Protein AF-A0A7K3S0Q7-F1 (afdb_monomer_lite)

InterPro domains:
 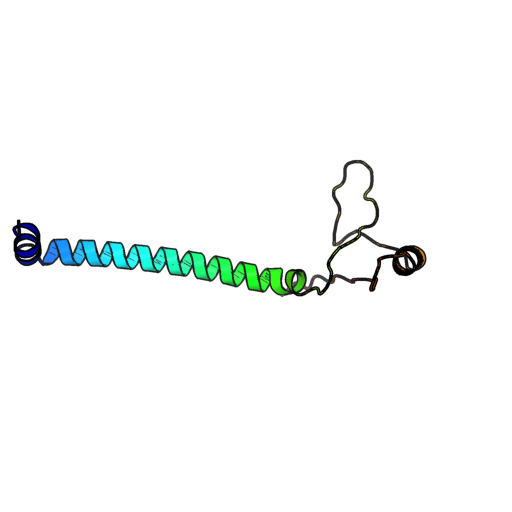 IPR051125 ABC-4 integral membrane protein family, HrtB subfamily [PTHR43738] (1-97)

Foldseek 3Di:
DCVVVVVCVVPVPVNVVVVVVVVVVVVVVVVVVVVVVVVVCVVCVVVVVPPDPDDDFDDDPPPDDGDPVPTDDDPVRQVVVQPDPPRPGGDDDDDDDDDDD

Secondary structure (DSSP, 8-state):
--HHHHHHHHSHHHHHHHHHHHHHHHHHHHHHHHHHHHHHHHHHHHHHT---S----PPPPTTPPP-TTT----HHHHHHHHTSTT-S-------------

Structure (mmCIF, N/CA/C/O backbone):
data_AF-A0A7K3S0Q7-F1
#
_entry.id   AF-A0A7K3S0Q7-F1
#
loop_
_atom_site.group_PDB
_atom_site.id
_atom_site.type_symbol
_atom_site.label_atom_id
_atom_site.label_alt_id
_atom_site.label_comp_id
_atom_site.label_asym_id
_atom_site.label_entity_id
_atom_site.label_seq_id
_atom_site.pdbx_PDB_ins_code
_atom_site.Cartn_x
_atom_site.Cartn_y
_atom_site.Cartn_z
_atom_site.occupancy
_atom_site.B_iso_or_equiv
_atom_site.auth_seq_id
_atom_site.auth_comp_id
_atom_site.auth_asym_id
_atom_site.auth_atom_id
_atom_site.pdbx_PDB_model_num
ATOM 1 N N . MET A 1 1 ? -39.420 -7.427 28.680 1.00 52.72 1 MET A N 1
ATOM 2 C CA . MET A 1 1 ? -38.020 -7.764 29.020 1.00 52.72 1 MET A CA 1
ATOM 3 C C . MET A 1 1 ? -37.190 -6.476 28.984 1.00 52.72 1 MET A C 1
ATOM 5 O O . MET A 1 1 ? -36.661 -6.136 27.944 1.00 52.72 1 MET A O 1
ATOM 9 N N . PHE A 1 2 ? -37.159 -5.696 30.075 1.00 58.47 2 PHE A N 1
ATOM 10 C CA . PHE A 1 2 ? -36.540 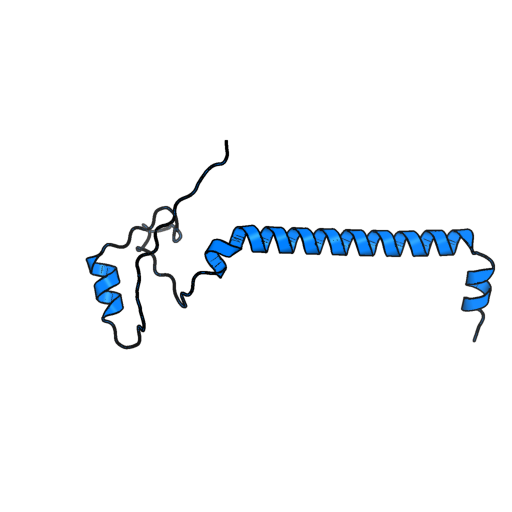-4.346 30.116 1.00 58.47 2 PHE A CA 1
ATOM 11 C C . PHE A 1 2 ? -35.591 -4.150 31.313 1.00 58.47 2 PHE A C 1
ATOM 13 O O . PHE A 1 2 ? -35.251 -3.031 31.689 1.00 58.47 2 PHE A O 1
ATOM 20 N N . VAL A 1 3 ? -35.157 -5.250 31.934 1.00 64.12 3 VAL A N 1
ATOM 21 C CA . VAL A 1 3 ? -34.324 -5.217 33.146 1.00 64.12 3 VAL A CA 1
ATOM 22 C C . VAL A 1 3 ? -32.926 -4.661 32.843 1.00 64.12 3 VAL A C 1
ATOM 24 O O . VAL A 1 3 ? -32.428 -3.843 33.609 1.00 64.12 3 VAL A O 1
ATOM 27 N N . ALA A 1 4 ? -32.352 -4.996 31.681 1.00 68.12 4 ALA A N 1
ATOM 28 C CA . ALA A 1 4 ? -30.998 -4.597 31.286 1.00 68.12 4 ALA A CA 1
ATOM 29 C C . ALA A 1 4 ? -30.790 -3.072 31.217 1.00 68.12 4 ALA A C 1
ATOM 31 O O . ALA A 1 4 ? -29.779 -2.567 31.693 1.00 68.12 4 ALA A O 1
ATOM 32 N N . TRP A 1 5 ? -31.757 -2.312 30.686 1.00 69.19 5 TRP A N 1
ATOM 33 C CA . TRP A 1 5 ? -31.621 -0.853 30.562 1.00 69.19 5 TRP A CA 1
ATOM 34 C C . TRP A 1 5 ? -31.689 -0.139 31.920 1.00 69.19 5 TRP A C 1
ATOM 36 O O . TRP A 1 5 ? -31.004 0.860 32.145 1.00 69.19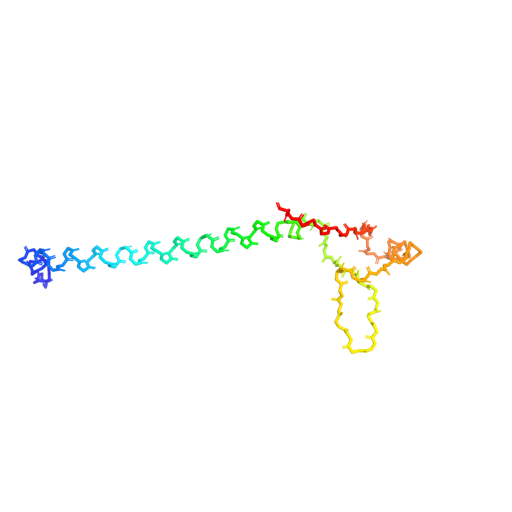 5 TRP A O 1
ATOM 46 N N . ARG A 1 6 ? -32.476 -0.682 32.859 1.00 66.56 6 ARG A N 1
ATOM 47 C CA . ARG A 1 6 ? -32.572 -0.155 34.226 1.00 66.56 6 ARG A CA 1
ATOM 48 C C . ARG A 1 6 ? -31.330 -0.498 35.045 1.00 66.56 6 ARG A C 1
ATOM 50 O O . ARG A 1 6 ? -30.833 0.365 35.762 1.00 66.56 6 ARG A O 1
ATOM 57 N N . ASP A 1 7 ? -30.795 -1.703 34.882 1.00 63.09 7 ASP A N 1
ATOM 58 C CA . ASP A 1 7 ? -29.602 -2.163 35.600 1.00 63.09 7 ASP A CA 1
ATOM 59 C C . ASP A 1 7 ? -28.323 -1.425 35.145 1.00 63.09 7 ASP A C 1
ATOM 61 O O . ASP A 1 7 ? -27.492 -1.024 35.966 1.00 63.09 7 ASP A O 1
ATOM 65 N N . LEU A 1 8 ? -28.240 -1.081 33.851 1.00 63.12 8 LEU A N 1
ATOM 66 C CA . LEU A 1 8 ? -27.197 -0.211 33.289 1.00 63.12 8 LEU A CA 1
ATOM 67 C C . LEU A 1 8 ? -27.178 1.184 33.948 1.00 63.12 8 LEU A C 1
ATOM 69 O O . LEU A 1 8 ? -26.120 1.783 34.147 1.00 63.12 8 LEU A O 1
ATOM 73 N N . ARG A 1 9 ? -28.356 1.697 34.329 1.00 64.06 9 ARG A N 1
ATOM 74 C CA . ARG A 1 9 ? -28.536 3.018 34.953 1.00 64.06 9 ARG A CA 1
ATOM 75 C C . ARG A 1 9 ? -28.315 3.013 36.474 1.00 64.06 9 ARG A C 1
ATOM 77 O O . ARG A 1 9 ? -28.064 4.083 37.028 1.00 64.06 9 ARG A O 1
ATOM 84 N N . PHE A 1 10 ? -28.387 1.864 37.148 1.00 60.78 10 PHE A N 1
ATOM 85 C CA . PHE A 1 10 ? -28.047 1.738 38.575 1.00 60.78 10 PHE A CA 1
ATOM 86 C C . PHE A 1 10 ? -26.538 1.590 38.795 1.00 60.78 10 PHE A C 1
ATOM 88 O O . PHE A 1 10 ? -25.986 2.157 39.733 1.00 60.78 10 PHE A O 1
ATOM 95 N N . ALA A 1 11 ? -25.845 0.917 37.878 1.00 68.88 11 ALA A N 1
ATOM 96 C CA . ALA A 1 11 ? -24.409 0.673 37.948 1.00 68.88 11 ALA A CA 1
ATOM 97 C C . ALA A 1 11 ? -23.582 1.605 37.031 1.00 68.88 11 ALA A C 1
ATOM 99 O O . ALA A 1 11 ? -22.611 1.180 36.396 1.00 68.88 11 ALA A O 1
ATOM 100 N N . LYS A 1 12 ? -23.966 2.890 36.979 1.00 65.56 12 LYS A N 1
ATOM 101 C CA . LYS A 1 12 ? -23.431 3.918 36.061 1.00 65.56 12 LYS A CA 1
ATOM 102 C C . LYS A 1 12 ? -21.906 3.968 35.982 1.00 65.56 12 LYS A C 1
ATOM 104 O O . LYS A 1 12 ? -21.380 4.090 34.887 1.00 65.56 12 LYS A O 1
ATOM 109 N N . GLY A 1 13 ? -21.204 3.861 37.112 1.00 76.19 13 GLY A N 1
ATOM 110 C CA . GLY A 1 13 ? -19.742 3.971 37.149 1.00 76.19 13 GLY A CA 1
ATOM 111 C C . GLY A 1 13 ? -19.044 2.845 36.386 1.00 76.19 13 GLY A C 1
ATOM 112 O O . GLY A 1 13 ? -18.309 3.105 35.439 1.00 76.19 13 GLY A O 1
ATOM 113 N N . ARG A 1 14 ? -19.321 1.583 36.745 1.00 84.56 14 ARG A N 1
ATOM 114 C CA . ARG A 1 14 ? -18.665 0.418 36.122 1.00 84.56 14 ARG A CA 1
ATOM 115 C C . ARG A 1 14 ? -19.027 0.250 34.647 1.00 84.56 14 ARG A C 1
ATOM 117 O O . ARG A 1 14 ? -18.162 -0.103 33.857 1.00 84.56 14 ARG A O 1
ATOM 124 N N . PHE A 1 15 ? -20.276 0.527 34.268 1.00 83.31 15 PHE A N 1
ATOM 125 C CA . PHE A 1 15 ? -20.707 0.398 32.875 1.00 83.31 15 PHE A CA 1
ATOM 126 C C . PHE A 1 15 ? -20.193 1.536 31.998 1.00 83.31 15 PHE A C 1
ATOM 128 O O . PHE A 1 15 ? -19.793 1.273 30.868 1.00 83.31 15 PHE A O 1
ATOM 135 N N . ALA A 1 16 ? -20.139 2.768 32.515 1.00 87.31 16 ALA A N 1
ATOM 136 C CA . ALA A 1 16 ? -19.471 3.857 31.811 1.00 87.31 16 ALA A CA 1
ATOM 137 C C . ALA A 1 16 ? -17.976 3.558 31.647 1.00 87.31 16 ALA A C 1
ATOM 139 O O . ALA A 1 16 ? -17.451 3.711 30.553 1.00 87.31 16 ALA A O 1
ATOM 140 N N . LEU A 1 17 ? -17.308 3.059 32.695 1.00 90.31 17 LEU A N 1
ATOM 141 C CA . LEU A 1 17 ? -15.892 2.698 32.627 1.00 90.31 17 LEU A CA 1
ATOM 142 C C . LEU A 1 17 ? -15.637 1.579 31.603 1.00 90.31 17 LEU A C 1
ATOM 144 O O . LEU A 1 17 ? -14.780 1.735 30.740 1.00 90.31 17 LEU A O 1
ATOM 148 N N . MET A 1 18 ? -16.409 0.486 31.641 1.00 90.88 18 MET A N 1
ATOM 149 C CA . MET A 1 18 ? -16.280 -0.602 30.663 1.00 90.88 18 MET A CA 1
ATOM 150 C C . MET A 1 18 ? -16.597 -0.147 29.237 1.00 90.88 18 MET A C 1
ATOM 152 O O . MET A 1 18 ? -15.846 -0.470 28.322 1.00 90.88 18 MET A O 1
ATOM 156 N N . GLY A 1 19 ? -17.663 0.636 29.041 1.00 91.94 19 GLY A N 1
ATOM 157 C CA . GLY A 1 19 ? -18.006 1.194 27.733 1.00 91.94 19 GLY A CA 1
ATOM 158 C C . GLY A 1 19 ? -16.892 2.083 27.179 1.00 91.94 19 GLY A C 1
ATOM 159 O O . GLY A 1 19 ? -16.473 1.899 26.039 1.00 91.94 19 GLY A O 1
ATOM 160 N N . SER A 1 20 ? -16.350 2.983 28.003 1.00 94.62 20 SER A N 1
ATOM 161 C CA . SER A 1 20 ? -15.224 3.843 27.628 1.00 94.62 20 SER A CA 1
ATOM 162 C C . SER A 1 20 ? -13.981 3.039 27.264 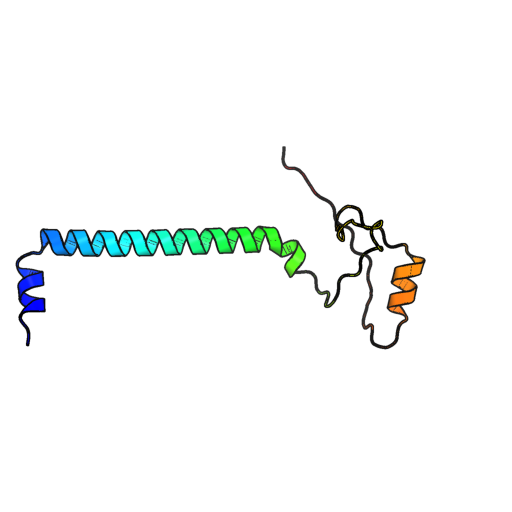1.00 94.62 20 SER A C 1
ATOM 164 O O . SER A 1 20 ? -13.343 3.346 26.264 1.00 94.62 20 SER A O 1
ATOM 166 N N . VAL A 1 21 ? -13.648 1.991 28.023 1.00 96.69 21 VAL A N 1
ATOM 167 C CA . VAL A 1 21 ? -12.502 1.123 27.710 1.00 96.69 21 VAL A CA 1
ATOM 168 C C . VAL A 1 21 ? -12.697 0.423 26.367 1.00 96.69 21 VAL A C 1
ATOM 170 O O . VAL A 1 21 ? -11.788 0.437 25.542 1.00 96.69 21 VAL A O 1
ATOM 173 N N . VAL A 1 22 ? -13.882 -0.134 26.103 1.00 96.56 22 VAL A N 1
ATOM 174 C CA . VAL A 1 22 ? -14.182 -0.775 24.812 1.00 96.56 22 VAL A CA 1
ATOM 175 C C . VAL A 1 22 ? -14.061 0.226 23.661 1.00 96.56 22 VAL A C 1
ATOM 177 O O . VAL A 1 22 ? -13.443 -0.084 22.642 1.00 96.56 22 VAL A O 1
ATOM 180 N N . VAL A 1 23 ? -14.589 1.441 23.829 1.00 97.56 23 VAL A N 1
ATOM 181 C CA . VAL A 1 23 ? -14.473 2.513 22.828 1.00 97.56 23 VAL A CA 1
ATOM 182 C C . VAL A 1 23 ? -13.012 2.896 22.598 1.00 97.56 23 VAL A C 1
ATOM 184 O O . VAL A 1 23 ? -12.587 2.971 21.449 1.00 97.56 23 VAL A O 1
ATOM 187 N N . LEU A 1 24 ? -12.232 3.090 23.664 1.00 98.06 24 LEU A N 1
ATOM 188 C CA . LEU A 1 24 ? -10.814 3.447 23.582 1.00 98.06 24 LEU A CA 1
ATOM 189 C C . LEU A 1 24 ? -9.991 2.365 22.877 1.00 98.06 24 LEU A C 1
ATOM 191 O O . LEU A 1 24 ? -9.182 2.692 22.013 1.00 98.06 24 LEU A O 1
ATOM 195 N N . ILE A 1 25 ? -10.221 1.088 23.196 1.00 97.69 25 ILE A N 1
ATOM 196 C CA . ILE A 1 25 ? -9.547 -0.034 22.526 1.00 97.69 25 ILE A CA 1
ATOM 197 C C . ILE A 1 25 ? -9.933 -0.073 21.045 1.00 97.69 25 ILE A C 1
ATOM 199 O O . ILE A 1 25 ? -9.062 -0.203 20.190 1.00 97.69 25 ILE A O 1
ATOM 203 N N . THR A 1 26 ? -11.219 0.087 20.726 1.00 97.81 26 THR A N 1
ATOM 204 C CA . THR A 1 26 ? -11.694 0.095 19.333 1.00 97.81 26 THR A CA 1
ATOM 205 C C . THR A 1 26 ? -11.062 1.241 18.540 1.00 97.81 26 THR A C 1
ATOM 207 O O . THR A 1 26 ? -10.589 1.030 17.424 1.00 97.81 26 THR A O 1
ATOM 210 N N . LEU A 1 27 ? -10.992 2.438 19.134 1.00 97.94 27 LEU A N 1
ATOM 211 C CA . LEU A 1 27 ? -10.304 3.593 18.556 1.00 97.94 27 LEU A CA 1
ATOM 212 C C . LEU A 1 27 ? -8.827 3.297 18.310 1.00 97.94 27 LEU A C 1
ATOM 214 O O . LEU A 1 27 ? -8.346 3.521 17.203 1.00 97.94 27 LEU A O 1
ATOM 218 N N . LEU A 1 28 ? -8.123 2.771 19.314 1.00 97.81 28 LEU A N 1
ATOM 219 C CA . LEU A 1 28 ? -6.702 2.445 19.220 1.00 97.81 28 LEU A CA 1
ATOM 220 C C . LEU A 1 28 ? -6.422 1.448 18.090 1.00 97.81 28 LEU A C 1
ATOM 222 O O . LEU A 1 28 ? -5.522 1.673 17.285 1.00 97.81 28 LEU A O 1
ATOM 226 N N . VAL A 1 29 ? -7.203 0.369 18.004 1.00 97.38 29 VAL A N 1
ATOM 227 C CA . VAL A 1 29 ? -7.052 -0.654 16.958 1.00 97.38 29 VAL A CA 1
ATOM 228 C C . VAL A 1 29 ? -7.340 -0.076 15.570 1.00 97.38 29 VAL A C 1
ATOM 230 O O . VAL A 1 29 ? -6.602 -0.361 14.625 1.00 97.38 29 VAL A O 1
ATOM 233 N N . GLY A 1 30 ? -8.374 0.763 15.445 1.00 97.06 30 GLY A N 1
ATOM 234 C CA . GLY A 1 30 ? -8.698 1.455 14.196 1.00 97.06 30 GLY A CA 1
ATOM 235 C C . GLY A 1 30 ? -7.597 2.422 13.754 1.00 97.06 30 GLY A C 1
ATOM 236 O O . GLY A 1 30 ? -7.186 2.392 12.596 1.00 97.06 30 GLY A O 1
ATOM 237 N N . LEU A 1 31 ? -7.071 3.226 14.683 1.00 96.38 31 LEU A N 1
ATOM 238 C CA . LEU A 1 31 ? -5.951 4.144 14.452 1.00 96.38 31 LEU A CA 1
ATOM 239 C C . LEU A 1 31 ? -4.685 3.400 14.029 1.00 96.38 31 LEU A C 1
ATOM 241 O O . LEU A 1 31 ? -4.075 3.775 13.033 1.00 96.38 31 LEU A O 1
ATOM 245 N N . LEU A 1 32 ? -4.310 2.340 14.747 1.00 96.62 32 LEU A N 1
ATOM 246 C CA . LEU A 1 32 ? -3.135 1.538 14.415 1.00 96.62 32 LEU A CA 1
ATOM 247 C C . LEU A 1 32 ? -3.280 0.906 13.027 1.00 96.62 32 LEU A C 1
ATOM 249 O O . LEU A 1 32 ? -2.380 1.033 12.205 1.00 96.62 32 LEU A O 1
ATOM 253 N N . SER A 1 33 ? -4.438 0.307 12.734 1.00 94.81 33 SER A N 1
ATOM 254 C CA . SER A 1 33 ? -4.710 -0.280 11.415 1.00 94.81 33 SER A CA 1
ATOM 255 C C . SER A 1 33 ? -4.660 0.770 10.305 1.00 94.81 33 SER A C 1
ATOM 257 O O . SER A 1 33 ? -4.053 0.535 9.262 1.00 94.81 33 SER A O 1
ATOM 259 N N . GLY A 1 34 ? -5.260 1.942 10.535 1.00 91.12 34 GLY A N 1
ATOM 260 C CA . GLY A 1 34 ? -5.261 3.048 9.581 1.00 91.12 34 GLY A CA 1
ATOM 261 C C . GLY A 1 34 ? -3.865 3.615 9.335 1.00 91.12 34 GLY A C 1
ATOM 262 O O . GLY A 1 34 ? -3.491 3.830 8.185 1.00 91.12 34 GLY A O 1
ATOM 263 N N . LEU A 1 35 ? -3.069 3.799 10.390 1.00 94.00 35 LEU A N 1
ATOM 264 C CA . LEU A 1 35 ? -1.697 4.288 10.283 1.00 94.00 35 LEU A CA 1
ATOM 265 C C . LEU A 1 35 ? -0.802 3.275 9.566 1.00 94.00 35 LEU A C 1
ATOM 267 O O . LEU A 1 35 ? -0.074 3.649 8.652 1.00 94.00 35 LEU A O 1
ATOM 271 N N . THR A 1 36 ? -0.881 1.993 9.929 1.00 89.69 36 THR A N 1
ATOM 272 C CA . THR A 1 36 ? -0.122 0.934 9.254 1.00 89.69 36 THR A CA 1
ATOM 273 C C . THR A 1 36 ? -0.492 0.849 7.775 1.00 89.69 36 THR A C 1
ATOM 275 O O . THR A 1 36 ? 0.401 0.783 6.934 1.00 89.69 36 THR A O 1
ATOM 278 N N . ALA A 1 37 ? -1.783 0.911 7.436 1.00 85.50 37 ALA A N 1
ATOM 279 C CA . ALA A 1 37 ? -2.233 0.916 6.045 1.00 85.50 37 ALA A CA 1
ATOM 280 C C . ALA A 1 37 ? -1.779 2.175 5.286 1.00 85.50 37 ALA A C 1
ATOM 282 O O . ALA A 1 37 ? -1.344 2.074 4.140 1.00 85.50 37 ALA A O 1
ATOM 283 N N . GLY A 1 38 ? -1.844 3.348 5.923 1.00 82.75 38 GLY A N 1
ATOM 284 C CA . GLY A 1 38 ? -1.399 4.617 5.349 1.00 82.75 38 GLY A CA 1
ATOM 285 C C . GLY A 1 38 ? 0.100 4.627 5.054 1.00 82.75 38 GLY A C 1
ATOM 286 O O . GLY A 1 38 ? 0.493 4.901 3.925 1.00 82.75 38 GLY A O 1
ATOM 287 N N . LEU A 1 39 ? 0.923 4.230 6.028 1.00 87.81 39 LEU A N 1
ATOM 288 C CA . LEU A 1 39 ? 2.376 4.122 5.864 1.00 87.81 39 LEU A CA 1
ATOM 289 C C . LEU A 1 39 ? 2.755 3.071 4.819 1.00 87.81 39 LEU A C 1
ATOM 291 O O . LEU A 1 39 ? 3.645 3.302 4.005 1.00 87.81 39 LEU A O 1
ATOM 295 N N . ALA A 1 40 ? 2.061 1.930 4.800 1.00 77.31 40 ALA A N 1
ATOM 296 C CA . ALA A 1 40 ? 2.265 0.923 3.765 1.00 77.31 40 ALA A CA 1
ATOM 297 C C . ALA A 1 40 ? 1.943 1.487 2.374 1.00 77.31 40 ALA A C 1
ATOM 299 O O . ALA A 1 40 ? 2.710 1.271 1.434 1.00 77.31 40 ALA A O 1
ATOM 300 N N . ARG A 1 41 ? 0.844 2.241 2.237 1.00 77.44 41 ARG A N 1
ATOM 301 C CA . ARG A 1 41 ? 0.450 2.871 0.972 1.00 77.44 41 ARG A CA 1
ATOM 302 C C . ARG A 1 41 ? 1.435 3.947 0.536 1.00 77.44 41 ARG A C 1
ATOM 304 O O . ARG A 1 41 ? 1.741 4.006 -0.646 1.00 77.44 41 ARG A O 1
ATOM 311 N N . GLU A 1 42 ? 1.936 4.767 1.453 1.00 76.75 42 GLU A N 1
ATOM 312 C CA . GLU A 1 42 ? 2.936 5.796 1.151 1.00 76.75 42 GLU A CA 1
ATOM 313 C C . GLU A 1 42 ? 4.256 5.163 0.692 1.00 76.75 42 GLU A C 1
ATOM 315 O O . GLU A 1 42 ? 4.766 5.516 -0.370 1.00 76.75 42 GLU A O 1
ATOM 320 N N . ASN A 1 43 ? 4.737 4.139 1.404 1.00 73.06 43 ASN A N 1
ATOM 321 C CA . ASN A 1 43 ? 5.976 3.428 1.075 1.00 73.06 43 ASN A CA 1
ATOM 322 C C . ASN A 1 43 ? 5.885 2.671 -0.269 1.00 73.06 43 ASN A C 1
ATOM 324 O O . ASN A 1 43 ? 6.840 2.616 -1.037 1.00 73.06 43 ASN A O 1
ATOM 328 N N . THR A 1 44 ? 4.706 2.136 -0.601 1.00 71.62 44 THR A N 1
ATOM 329 C CA . THR A 1 44 ? 4.471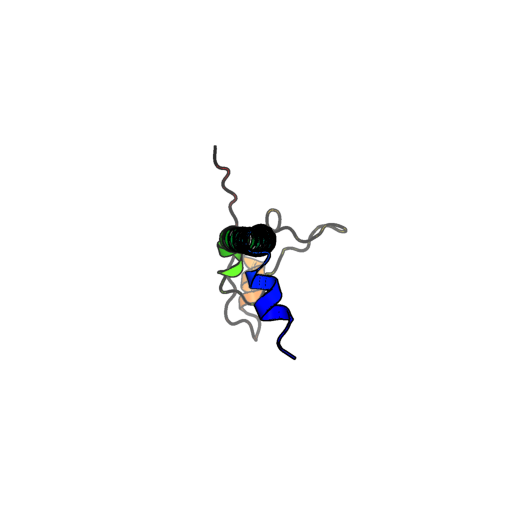 1.409 -1.864 1.00 71.62 44 THR A CA 1
ATOM 330 C C . THR A 1 44 ? 3.872 2.268 -2.976 1.00 71.62 44 THR A C 1
ATOM 332 O O . THR A 1 44 ? 3.654 1.764 -4.079 1.00 71.62 44 THR A O 1
ATOM 335 N N . SER A 1 45 ? 3.612 3.556 -2.740 1.00 69.94 45 SER A N 1
ATOM 336 C CA . SER A 1 45 ? 2.969 4.448 -3.719 1.00 69.94 45 SER A CA 1
ATOM 337 C C . SER A 1 45 ? 3.780 4.579 -5.008 1.00 69.94 45 SER A C 1
ATOM 339 O O . SER A 1 45 ? 3.211 4.567 -6.095 1.00 69.94 45 SER A O 1
ATOM 341 N N . ALA A 1 46 ? 5.109 4.605 -4.895 1.00 65.06 46 ALA A N 1
ATOM 342 C CA . ALA A 1 46 ? 6.015 4.651 -6.037 1.00 65.06 46 ALA A CA 1
ATOM 343 C C . ALA A 1 46 ? 5.939 3.387 -6.912 1.00 65.06 46 ALA A C 1
ATOM 345 O O . ALA A 1 46 ? 6.151 3.469 -8.116 1.00 65.06 46 ALA A O 1
ATOM 346 N N . VAL A 1 47 ? 5.619 2.231 -6.315 1.00 71.94 47 VAL A N 1
ATOM 347 C CA . VAL A 1 47 ? 5.512 0.948 -7.029 1.00 71.94 47 VAL A CA 1
ATOM 348 C C . VAL A 1 47 ? 4.095 0.733 -7.568 1.00 71.94 47 VAL A C 1
ATOM 350 O O . VAL A 1 47 ? 3.903 0.361 -8.717 1.00 71.94 47 VAL A O 1
ATOM 353 N N . THR A 1 48 ? 3.081 1.004 -6.745 1.00 67.94 48 THR A N 1
ATOM 354 C CA . THR A 1 48 ? 1.659 0.841 -7.102 1.00 67.94 48 THR A CA 1
ATOM 355 C C . THR A 1 48 ? 1.139 1.914 -8.058 1.00 67.94 48 THR A C 1
ATOM 357 O O . THR A 1 48 ? 0.080 1.730 -8.648 1.00 67.94 48 THR A O 1
ATOM 360 N N . GLY A 1 49 ? 1.856 3.032 -8.197 1.00 69.69 49 GLY A N 1
ATOM 361 C CA . GLY A 1 49 ? 1.568 4.084 -9.169 1.00 69.69 49 GLY A CA 1
ATOM 362 C C . GLY A 1 49 ? 2.231 3.886 -10.534 1.00 69.69 49 GLY A C 1
ATOM 363 O O . GLY A 1 49 ? 2.048 4.741 -11.398 1.00 69.69 49 GLY A O 1
ATOM 364 N N . LEU A 1 50 ? 3.008 2.813 -10.742 1.00 76.12 50 LEU A N 1
ATOM 365 C CA . LEU A 1 50 ? 3.500 2.478 -12.077 1.00 76.12 50 LEU A CA 1
ATOM 366 C C . LEU A 1 50 ? 2.324 2.054 -12.953 1.00 76.12 50 LEU A C 1
ATOM 368 O O . LEU A 1 50 ? 1.627 1.089 -12.648 1.00 76.12 50 LEU A O 1
ATOM 372 N N . ASP A 1 51 ? 2.146 2.763 -14.062 1.00 72.75 51 ASP A N 1
ATOM 373 C CA . ASP A 1 51 ? 1.186 2.425 -15.111 1.00 72.75 51 ASP A CA 1
ATOM 374 C C . ASP A 1 51 ? 1.758 1.289 -15.978 1.00 72.75 51 ASP A C 1
ATOM 376 O O . ASP A 1 51 ? 2.142 1.476 -17.132 1.00 72.75 51 ASP A O 1
ATOM 380 N N . ALA A 1 52 ? 1.957 0.124 -15.355 1.00 77.50 52 ALA A N 1
ATOM 381 C CA . ALA A 1 52 ? 2.535 -1.058 -15.979 1.00 77.50 52 ALA A CA 1
ATOM 382 C C . ALA A 1 52 ? 1.743 -2.308 -15.585 1.00 77.50 52 ALA A C 1
ATOM 384 O O . ALA A 1 52 ? 1.661 -2.660 -14.409 1.00 77.50 52 ALA A O 1
ATOM 385 N N . ASP A 1 53 ? 1.217 -3.018 -16.583 1.00 79.50 53 ASP A N 1
ATOM 386 C CA . ASP A 1 53 ? 0.495 -4.280 -16.376 1.00 79.50 53 ASP A CA 1
ATOM 387 C C . ASP A 1 53 ? 1.440 -5.437 -16.008 1.00 79.50 53 ASP A C 1
ATOM 389 O O . ASP A 1 53 ? 1.069 -6.367 -15.289 1.00 79.50 53 ASP A O 1
ATOM 393 N N . HIS A 1 54 ? 2.681 -5.382 -16.503 1.00 84.25 54 HIS A N 1
ATOM 394 C CA . HIS A 1 54 ? 3.693 -6.415 -16.313 1.00 84.25 54 HIS A CA 1
ATOM 395 C C . HIS A 1 54 ? 5.085 -5.810 -16.113 1.00 84.25 54 HIS A C 1
ATOM 397 O O . HIS A 1 54 ? 5.487 -4.881 -16.812 1.00 84.25 54 HIS A O 1
ATOM 403 N N . LEU A 1 55 ? 5.846 -6.396 -15.187 1.00 84.62 55 LEU A N 1
ATOM 404 C CA . LEU A 1 55 ? 7.254 -6.089 -14.948 1.00 84.62 55 LEU A CA 1
ATOM 405 C C . LEU A 1 55 ? 8.096 -7.291 -15.380 1.00 84.62 55 LEU A C 1
ATOM 407 O O . LEU A 1 55 ? 7.852 -8.412 -14.937 1.00 84.62 55 LEU A O 1
ATOM 411 N N . ALA A 1 56 ? 9.070 -7.053 -16.255 1.00 85.69 56 ALA A N 1
ATOM 412 C CA . ALA A 1 56 ? 10.008 -8.066 -16.723 1.00 85.69 56 ALA A CA 1
ATOM 413 C C . ALA A 1 56 ? 11.387 -7.837 -16.094 1.00 85.69 56 ALA A C 1
ATOM 415 O O . ALA A 1 56 ? 11.874 -6.707 -16.047 1.00 85.69 56 ALA A O 1
ATOM 416 N N . PHE A 1 57 ? 12.021 -8.919 -15.649 1.00 84.94 57 PHE A N 1
ATOM 417 C CA . PHE A 1 57 ? 13.360 -8.913 -15.063 1.00 84.94 57 PHE A CA 1
ATOM 418 C C . PHE A 1 57 ? 14.335 -9.663 -15.966 1.00 84.94 57 PHE A C 1
ATOM 420 O O . PHE A 1 57 ? 13.940 -10.536 -16.742 1.00 84.94 57 PHE A O 1
ATOM 427 N N . ALA A 1 58 ? 15.620 -9.339 -15.845 1.00 82.75 58 ALA A N 1
ATOM 428 C CA . ALA A 1 58 ? 16.671 -10.204 -16.354 1.00 82.75 58 ALA A CA 1
ATOM 429 C C . ALA A 1 58 ? 16.625 -11.540 -15.600 1.00 82.75 58 ALA A C 1
ATOM 431 O O . ALA A 1 58 ? 16.359 -11.561 -14.398 1.00 82.75 58 ALA A O 1
ATOM 432 N N . ALA A 1 59 ? 16.881 -12.644 -16.303 1.00 79.81 59 ALA A N 1
ATOM 433 C CA . ALA A 1 59 ? 16.910 -13.962 -15.682 1.00 79.81 59 ALA A CA 1
ATOM 434 C C . ALA A 1 59 ? 18.002 -13.991 -14.591 1.00 79.81 59 ALA A C 1
ATOM 436 O O . ALA A 1 59 ? 19.175 -13.770 -14.918 1.00 79.81 59 ALA A O 1
ATOM 437 N N . PRO A 1 60 ? 17.645 -14.217 -13.313 1.00 76.94 60 PRO A N 1
ATOM 438 C CA . PRO A 1 60 ? 18.629 -14.294 -12.246 1.00 76.94 60 PRO A CA 1
ATOM 439 C C . PRO A 1 60 ? 19.504 -15.553 -12.409 1.00 76.94 60 PRO A C 1
ATOM 441 O O . PRO A 1 60 ? 19.073 -16.527 -13.032 1.00 76.94 60 PRO A O 1
ATOM 444 N N . PRO A 1 61 ? 20.733 -15.564 -11.858 1.00 76.00 61 PRO A N 1
ATOM 445 C CA . PRO A 1 61 ? 21.550 -16.773 -11.781 1.00 76.00 61 PRO A CA 1
ATOM 446 C C . PRO A 1 61 ? 20.799 -17.917 -11.085 1.00 76.00 61 PRO A C 1
ATOM 448 O O . PRO A 1 61 ? 19.982 -17.668 -10.195 1.00 76.00 61 PRO A O 1
ATOM 451 N N . ASP A 1 62 ? 21.110 -19.165 -11.450 1.00 75.12 62 ASP A N 1
ATOM 452 C CA . ASP A 1 62 ? 20.432 -20.352 -10.918 1.00 75.12 62 ASP A CA 1
ATOM 453 C C . ASP A 1 62 ? 20.335 -20.324 -9.381 1.00 75.12 62 ASP A C 1
ATOM 455 O O . ASP A 1 62 ? 21.339 -20.259 -8.668 1.00 75.12 62 ASP A O 1
ATOM 459 N N . GLY A 1 63 ? 19.101 -20.381 -8.871 1.00 74.56 63 GLY A N 1
ATOM 460 C CA . GLY A 1 63 ? 18.800 -20.400 -7.436 1.00 74.56 63 GLY A CA 1
ATOM 461 C C . GLY A 1 63 ? 18.601 -19.032 -6.773 1.00 74.56 63 GLY A C 1
ATOM 462 O O . GLY A 1 63 ? 18.369 -18.995 -5.564 1.00 74.56 63 GLY A O 1
ATOM 463 N N . GLN A 1 64 ? 18.659 -17.924 -7.518 1.00 73.94 64 GLN A N 1
ATOM 464 C CA . GLN A 1 64 ? 18.327 -16.587 -7.008 1.00 73.94 64 GLN A CA 1
ATOM 465 C C . GLN A 1 64 ? 16.934 -16.138 -7.464 1.00 73.94 64 GLN A C 1
ATOM 467 O O . GLN A 1 64 ? 16.490 -16.465 -8.561 1.00 73.94 64 GLN A O 1
ATOM 472 N N . ALA A 1 65 ? 16.244 -15.392 -6.599 1.00 78.12 65 ALA A N 1
ATOM 473 C CA . ALA A 1 65 ? 14.976 -14.747 -6.932 1.00 78.12 65 ALA A CA 1
ATOM 474 C C . ALA A 1 65 ? 15.207 -13.474 -7.763 1.00 78.12 65 ALA A C 1
ATOM 476 O O . ALA A 1 65 ? 16.297 -12.894 -7.745 1.00 78.12 65 ALA A O 1
ATOM 477 N N . GLU A 1 66 ? 14.176 -13.018 -8.469 1.00 80.75 66 GLU A N 1
ATOM 478 C CA . GLU A 1 66 ? 14.213 -11.782 -9.243 1.00 80.75 66 GLU A CA 1
ATOM 479 C C . GLU A 1 66 ? 14.471 -10.570 -8.329 1.00 80.75 66 GLU A C 1
ATOM 481 O O . GLU A 1 66 ? 13.797 -10.372 -7.316 1.00 80.75 66 GLU A O 1
ATOM 486 N N . SER A 1 67 ? 15.452 -9.737 -8.692 1.00 77.12 67 SER A N 1
ATOM 487 C CA . SER A 1 67 ? 15.839 -8.550 -7.919 1.00 77.12 67 SER A CA 1
ATOM 488 C C . SER A 1 67 ? 15.552 -7.272 -8.697 1.00 77.12 67 SER A C 1
ATOM 490 O O . SER A 1 67 ? 16.050 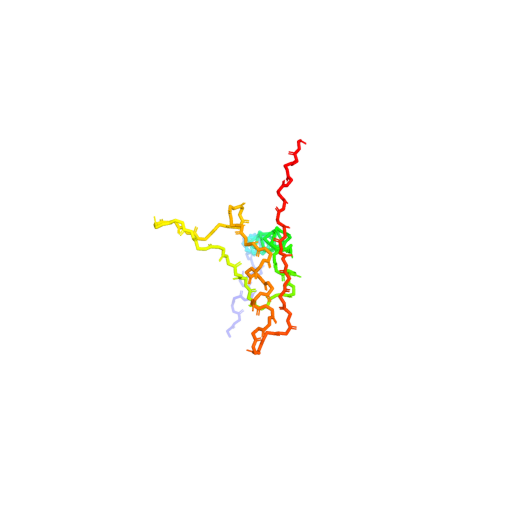-7.077 -9.802 1.00 77.12 67 SER A O 1
ATOM 492 N N . PHE A 1 68 ? 14.809 -6.352 -8.084 1.00 77.06 68 PHE A N 1
ATOM 493 C CA . PHE A 1 68 ? 14.599 -4.999 -8.606 1.00 77.06 68 PHE A CA 1
ATOM 494 C C . PHE A 1 68 ? 15.873 -4.138 -8.597 1.00 77.06 68 PHE A C 1
ATOM 496 O O . PHE A 1 68 ? 15.960 -3.185 -9.368 1.00 77.06 68 PHE A O 1
ATOM 503 N N . ALA A 1 69 ? 16.836 -4.441 -7.721 1.00 76.56 69 ALA A N 1
ATOM 504 C CA . ALA A 1 69 ? 18.069 -3.666 -7.582 1.00 76.56 69 ALA A CA 1
ATOM 505 C C . ALA A 1 69 ? 19.181 -4.158 -8.522 1.00 76.56 69 ALA A C 1
ATOM 507 O O . ALA A 1 69 ? 19.975 -3.351 -9.001 1.00 76.56 69 ALA A O 1
ATOM 508 N N . ASP A 1 70 ? 19.211 -5.464 -8.800 1.00 76.94 70 ASP A N 1
ATOM 509 C CA . ASP A 1 70 ? 20.310 -6.111 -9.528 1.00 76.94 70 ASP A CA 1
ATOM 510 C C . ASP A 1 70 ? 19.927 -6.522 -10.960 1.00 76.94 70 ASP A C 1
ATOM 512 O O . ASP A 1 70 ? 20.796 -6.824 -11.780 1.00 76.94 70 ASP A O 1
ATOM 516 N N . SER A 1 71 ? 18.631 -6.522 -11.297 1.00 80.44 71 SER A N 1
ATOM 517 C CA . SER A 1 71 ? 18.166 -6.823 -12.652 1.00 80.44 71 SER A CA 1
ATOM 518 C C . SER A 1 71 ? 18.550 -5.711 -13.624 1.00 80.44 71 SER A C 1
ATOM 520 O O . SER A 1 71 ? 18.139 -4.559 -13.485 1.00 80.44 71 SER A O 1
ATOM 522 N N . THR A 1 72 ? 19.271 -6.083 -14.678 1.00 83.00 72 THR A N 1
ATOM 523 C CA . THR A 1 72 ? 19.634 -5.186 -15.776 1.00 83.00 72 THR A CA 1
ATOM 524 C C . THR A 1 72 ? 19.157 -5.775 -17.096 1.00 83.00 72 THR A C 1
ATOM 526 O O . THR A 1 72 ? 19.669 -6.780 -17.578 1.00 83.00 72 THR A O 1
ATOM 529 N N . VAL A 1 73 ? 18.139 -5.148 -17.687 1.00 84.94 73 VAL A N 1
ATOM 530 C CA . VAL A 1 73 ? 17.622 -5.522 -19.009 1.00 84.94 73 VAL A CA 1
ATOM 531 C C . VAL A 1 73 ? 18.293 -4.634 -20.049 1.00 84.94 73 VAL A C 1
ATOM 533 O O . VAL A 1 73 ? 18.264 -3.406 -19.932 1.00 84.94 73 VAL A O 1
ATOM 536 N N . ARG A 1 74 ? 18.926 -5.240 -21.059 1.00 85.75 74 ARG A N 1
ATOM 537 C CA . ARG A 1 74 ? 19.650 -4.488 -22.088 1.00 85.75 74 ARG A CA 1
ATOM 538 C C . ARG A 1 74 ? 18.673 -3.809 -23.043 1.00 85.75 74 ARG A C 1
ATOM 540 O O . ARG A 1 74 ? 17.531 -4.236 -23.206 1.00 85.75 74 ARG A O 1
ATOM 547 N N . GLU A 1 75 ? 19.134 -2.743 -23.691 1.00 85.62 75 GLU A N 1
ATOM 548 C CA . GLU A 1 75 ? 18.293 -1.959 -24.597 1.00 85.62 75 GLU A CA 1
ATOM 549 C C . GLU A 1 75 ? 17.716 -2.785 -25.752 1.00 85.62 75 GLU A C 1
ATOM 551 O O . GLU A 1 75 ? 16.530 -2.680 -26.062 1.00 85.62 75 GLU A O 1
ATOM 556 N N . ASP A 1 76 ? 18.543 -3.651 -26.335 1.00 88.12 76 ASP A N 1
ATOM 557 C CA . ASP A 1 76 ? 18.140 -4.547 -27.419 1.00 88.12 76 ASP A CA 1
ATOM 558 C C . ASP A 1 76 ? 16.985 -5.473 -26.992 1.00 88.12 76 ASP A C 1
ATOM 560 O O . ASP A 1 76 ? 16.070 -5.726 -27.777 1.00 88.12 76 ASP A O 1
ATOM 564 N N . ASP A 1 77 ? 16.991 -5.926 -25.734 1.00 88.12 77 ASP A N 1
ATOM 565 C CA . ASP A 1 77 ? 16.040 -6.910 -25.219 1.00 88.12 77 ASP A CA 1
ATOM 566 C C . ASP A 1 77 ? 14.660 -6.285 -24.983 1.00 88.12 77 ASP A C 1
ATOM 568 O O . ASP A 1 77 ? 13.652 -6.806 -25.468 1.00 88.12 77 ASP A O 1
ATOM 572 N N . TRP A 1 78 ? 14.578 -5.136 -24.296 1.00 87.12 78 TRP A N 1
ATOM 573 C CA . TRP A 1 78 ? 13.273 -4.504 -24.051 1.00 87.12 78 TRP A CA 1
ATOM 574 C C . TRP A 1 78 ? 12.656 -3.937 -25.338 1.00 87.12 78 TRP A C 1
ATOM 576 O O . TRP A 1 78 ? 11.434 -3.968 -25.492 1.00 87.12 78 TRP A O 1
ATOM 586 N N . ARG A 1 79 ? 13.476 -3.488 -26.302 1.00 89.38 79 ARG A N 1
ATOM 587 C CA . ARG A 1 79 ? 12.994 -3.067 -27.630 1.00 89.38 79 ARG A CA 1
ATOM 588 C C . ARG A 1 79 ? 12.453 -4.237 -28.444 1.00 89.38 79 ARG A C 1
ATOM 590 O O . ARG A 1 79 ? 11.432 -4.087 -29.114 1.00 89.38 79 ARG A O 1
ATOM 597 N N . ALA A 1 80 ? 13.093 -5.403 -28.366 1.00 90.00 80 ALA A N 1
ATOM 598 C CA . ALA A 1 80 ? 12.572 -6.615 -28.991 1.00 90.00 80 ALA A CA 1
ATOM 599 C C . ALA A 1 80 ? 11.207 -7.007 -28.400 1.00 90.00 80 ALA A C 1
ATOM 601 O O . ALA A 1 80 ? 10.305 -7.388 -29.148 1.00 90.00 80 ALA A O 1
ATOM 602 N N . TRP A 1 81 ? 11.025 -6.851 -27.083 1.00 87.75 81 TRP A N 1
ATOM 603 C CA . TRP A 1 81 ? 9.734 -7.053 -26.417 1.00 87.75 81 TRP A CA 1
ATOM 604 C C . TRP A 1 81 ? 8.679 -6.019 -26.818 1.00 87.75 81 TRP A C 1
ATOM 606 O O . TRP A 1 81 ? 7.537 -6.401 -27.064 1.00 87.75 81 TRP A O 1
ATOM 616 N N . ALA A 1 82 ? 9.053 -4.745 -26.966 1.00 88.25 82 ALA A N 1
ATOM 617 C CA . ALA A 1 82 ? 8.151 -3.686 -27.433 1.00 88.25 82 ALA A CA 1
ATOM 618 C C . ALA A 1 82 ? 7.545 -3.985 -28.816 1.00 88.25 82 ALA A C 1
ATOM 620 O O . ALA A 1 82 ? 6.419 -3.591 -29.102 1.00 88.25 82 ALA A O 1
ATOM 621 N N . ALA A 1 83 ? 8.284 -4.692 -29.677 1.00 89.88 83 ALA A N 1
ATOM 622 C CA . ALA A 1 83 ? 7.845 -5.055 -31.023 1.00 89.88 83 ALA A CA 1
ATOM 623 C C . ALA A 1 83 ? 6.938 -6.303 -31.068 1.00 89.88 83 ALA A C 1
ATOM 625 O O . ALA A 1 83 ? 6.501 -6.708 -32.150 1.00 89.88 83 ALA A O 1
ATOM 626 N N . ARG A 1 84 ? 6.672 -6.959 -29.928 1.00 90.31 84 ARG A N 1
ATOM 627 C CA . ARG A 1 84 ? 5.859 -8.181 -29.891 1.00 90.31 84 ARG A CA 1
ATOM 628 C C . ARG A 1 84 ? 4.372 -7.849 -30.073 1.00 90.31 84 ARG A C 1
ATOM 630 O O . ARG A 1 84 ? 3.867 -6.907 -29.464 1.00 90.31 84 ARG A O 1
ATOM 637 N N . PRO A 1 85 ? 3.634 -8.644 -30.866 1.00 86.12 85 PRO A N 1
ATOM 638 C CA . PRO A 1 85 ? 2.198 -8.451 -31.025 1.00 86.12 85 PRO A CA 1
ATOM 639 C C . PRO A 1 85 ? 1.486 -8.617 -29.675 1.00 86.12 85 PRO A C 1
ATOM 641 O O . PRO A 1 85 ? 1.690 -9.612 -28.983 1.00 86.12 85 PRO A O 1
ATOM 644 N N . GLY A 1 86 ? 0.659 -7.633 -29.313 1.00 86.44 86 GLY A N 1
ATOM 645 C CA . GLY A 1 86 ? -0.053 -7.576 -28.031 1.00 86.44 86 GLY A CA 1
ATOM 646 C C . GLY A 1 86 ? 0.602 -6.690 -26.965 1.00 86.44 86 GLY A C 1
ATOM 647 O O . GLY A 1 86 ? -0.032 -6.433 -25.947 1.00 86.44 86 GLY A O 1
ATOM 648 N N . VAL A 1 87 ? 1.817 -6.178 -27.192 1.00 87.81 87 VAL A N 1
ATOM 649 C CA . VAL A 1 87 ? 2.464 -5.210 -26.291 1.00 87.81 87 VAL A CA 1
ATOM 650 C C . VAL A 1 87 ? 2.081 -3.792 -26.713 1.00 87.81 87 VAL A C 1
ATOM 652 O O . VAL A 1 87 ? 2.408 -3.361 -27.815 1.00 87.81 87 VAL A O 1
ATOM 655 N N . ALA A 1 88 ? 1.369 -3.066 -25.846 1.00 86.25 88 ALA A N 1
ATOM 656 C CA . ALA A 1 88 ? 0.959 -1.685 -26.118 1.00 86.25 88 ALA A CA 1
ATOM 657 C C . ALA A 1 88 ? 2.132 -0.699 -25.988 1.00 86.25 88 ALA A C 1
ATOM 659 O O . ALA A 1 88 ? 2.303 0.190 -26.820 1.00 86.25 88 ALA A O 1
ATOM 660 N N . ALA A 1 89 ? 2.954 -0.879 -24.955 1.00 83.75 89 ALA A N 1
ATOM 661 C CA . ALA A 1 89 ? 4.188 -0.144 -24.736 1.00 83.75 89 ALA A CA 1
ATOM 662 C C . ALA A 1 89 ? 5.126 -0.984 -23.863 1.00 83.75 89 ALA A C 1
ATOM 664 O O . ALA A 1 89 ? 4.679 -1.682 -22.956 1.00 83.75 89 ALA A O 1
ATOM 665 N N . ALA A 1 90 ? 6.429 -0.894 -24.117 1.00 87.62 90 ALA A N 1
ATOM 666 C CA . ALA A 1 90 ? 7.453 -1.365 -23.193 1.00 87.62 90 ALA A CA 1
ATOM 667 C C . ALA A 1 90 ? 8.440 -0.222 -22.972 1.00 87.62 90 ALA A C 1
ATOM 669 O O . ALA A 1 90 ? 8.876 0.416 -23.932 1.00 87.62 90 ALA A O 1
ATOM 670 N N . GLN A 1 91 ? 8.751 0.068 -21.714 1.00 86.75 91 GLN A N 1
ATOM 671 C CA . GLN A 1 91 ? 9.634 1.163 -21.329 1.00 86.75 91 GLN A CA 1
ATOM 672 C C . GLN A 1 91 ? 10.621 0.672 -20.267 1.00 86.75 91 GLN A C 1
ATOM 674 O O . GLN A 1 91 ? 10.235 -0.114 -19.398 1.00 86.75 91 GLN A O 1
ATOM 679 N N . PRO A 1 92 ? 11.890 1.112 -20.314 1.00 86.75 92 PRO A N 1
ATOM 680 C CA . PRO A 1 92 ? 12.851 0.771 -19.280 1.00 86.75 92 PRO A CA 1
ATOM 681 C C . PRO A 1 92 ? 12.506 1.503 -17.977 1.00 86.75 92 PRO A C 1
ATOM 683 O O . PRO A 1 92 ? 12.258 2.709 -17.977 1.00 86.75 92 PRO A O 1
ATOM 686 N N . VAL A 1 93 ? 12.543 0.781 -16.857 1.00 84.75 93 VAL A N 1
ATOM 687 C CA . VAL A 1 93 ? 12.341 1.342 -15.514 1.00 84.75 93 VAL A CA 1
ATOM 688 C C . VAL A 1 93 ? 13.679 1.372 -14.784 1.00 84.75 93 VAL A C 1
ATOM 690 O O . VAL A 1 93 ? 14.335 0.346 -14.631 1.00 84.75 93 VAL A O 1
ATOM 693 N N . GLY A 1 94 ? 14.089 2.560 -14.335 1.00 83.38 94 GLY A N 1
ATOM 694 C CA . GLY A 1 94 ? 15.276 2.745 -13.503 1.00 83.38 94 GLY A CA 1
ATOM 695 C C . GLY A 1 94 ? 14.886 2.972 -12.047 1.00 83.38 94 GLY A C 1
ATOM 696 O O . GLY A 1 94 ? 14.174 3.929 -11.747 1.00 83.38 94 GLY A O 1
ATOM 697 N N . ILE A 1 95 ? 15.376 2.129 -11.140 1.00 79.12 95 ILE A N 1
ATOM 698 C CA . ILE A 1 95 ? 15.123 2.254 -9.700 1.00 79.12 95 ILE A CA 1
ATOM 699 C C . ILE A 1 95 ? 16.356 2.869 -9.038 1.00 79.12 95 ILE A C 1
ATOM 701 O O . ILE A 1 95 ? 17.482 2.426 -9.256 1.00 79.12 95 ILE A O 1
ATOM 705 N N . ARG A 1 96 ? 16.154 3.916 -8.233 1.00 79.56 96 ARG A N 1
ATOM 706 C CA . ARG A 1 96 ? 17.198 4.520 -7.395 1.00 79.56 96 ARG A CA 1
ATOM 707 C C . ARG A 1 96 ? 16.715 4.563 -5.956 1.00 79.56 96 ARG A C 1
ATOM 709 O O . ARG A 1 96 ? 15.682 5.162 -5.673 1.00 79.56 96 ARG A O 1
ATOM 716 N N . THR A 1 97 ? 17.475 3.957 -5.054 1.00 76.19 97 THR A N 1
ATOM 717 C CA . THR A 1 97 ? 17.250 4.058 -3.613 1.00 76.19 97 THR A CA 1
ATOM 718 C C . THR A 1 97 ? 17.997 5.273 -3.067 1.00 76.19 97 THR A C 1
ATOM 720 O O . THR A 1 97 ? 19.175 5.485 -3.354 1.00 76.19 97 THR A O 1
ATOM 723 N N . LEU A 1 98 ? 17.294 6.110 -2.308 1.00 78.19 98 LEU A N 1
ATOM 724 C CA . LEU A 1 98 ? 17.862 7.267 -1.622 1.00 78.19 98 LEU A CA 1
ATOM 725 C C . LEU A 1 98 ? 17.832 6.977 -0.124 1.00 78.19 98 LEU A C 1
ATOM 727 O O . LEU A 1 98 ? 16.773 6.681 0.423 1.00 78.19 98 LEU A O 1
ATOM 731 N N . ASN A 1 99 ? 18.986 7.065 0.532 1.00 76.44 99 ASN A N 1
ATOM 732 C CA . ASN A 1 99 ? 19.063 6.982 1.986 1.00 76.44 99 ASN A CA 1
ATOM 733 C C . ASN A 1 99 ? 18.948 8.396 2.567 1.00 76.44 99 ASN A C 1
ATOM 735 O O . ASN A 1 99 ? 19.665 9.297 2.130 1.00 76.44 99 ASN A O 1
ATOM 739 N N . ALA A 1 100 ? 18.060 8.589 3.542 1.00 72.25 100 ALA A N 1
ATOM 740 C CA . ALA A 1 100 ? 18.013 9.820 4.325 1.00 72.25 100 ALA A CA 1
ATOM 741 C C . ALA A 1 100 ? 19.114 9.769 5.399 1.00 72.25 100 ALA A C 1
ATOM 743 O O . ALA A 1 100 ? 19.202 8.787 6.135 1.00 72.25 100 ALA A O 1
ATOM 744 N N . THR A 1 101 ? 19.966 10.795 5.442 1.00 58.19 101 THR A N 1
ATOM 745 C CA . THR A 1 101 ? 20.977 11.016 6.493 1.00 58.19 101 THR A CA 1
ATOM 746 C C . THR A 1 101 ? 20.362 11.622 7.738 1.00 58.19 101 THR A C 1
ATOM 748 O O . THR A 1 101 ? 19.555 12.563 7.556 1.00 58.19 101 THR A O 1
#

pLDDT: mean 81.46, std 10.47, range [52.72, 98.06]

Sequence (101 aa):
MFVAWRDLRFAKGRFALMGSVVVLITLLVGLLSGLTAGLARENTSAVTGLDADHLAFAAPPDGQAESFADSTVREDDWRAWAARPGVAAAQPVGIRTLNAT

Radius of gyration: 27.3 Å; chains: 1; bounding box: 60×31×70 Å

Organism: NCBI:txid66428